Protein AF-W7SGB4-F1 (afdb_monomer)

Solvent-accessible surface area (backbone atoms only — not comparable to full-atom values): 7187 Å² total; per-residue (Å²): 130,78,85,77,80,56,66,70,56,41,54,51,45,32,71,55,77,48,38,93,56,40,69,71,43,96,65,55,67,70,61,50,51,52,56,36,56,78,72,41,92,65,83,78,55,70,71,56,51,54,52,48,53,51,52,51,51,53,50,49,46,51,50,41,53,52,52,46,52,47,54,54,51,40,47,75,70,68,48,50,57,60,58,51,6,59,74,69,73,38,94,38,47,67,52,37,53,50,47,52,54,48,33,57,51,48,53,62,71,64,31,72,92,71,47,98,64,83,81,83,123

Radius of gyration: 18.28 Å; Cα contacts (8 Å, |Δi|>4): 75; chains: 1; bounding box: 38×27×44 Å

Foldseek 3Di:
DPPPDDVVLLVVLCVLPCPPCNSVPPDDSLVSVVVSVVPDPDDDDPVNVVVNVVVVLVVVLVVLVVLLVVVVVCVVVVHDLQVNCVVVVHPGSVRSVVSNVVSVVVNVVSPPVNDPDDDDD

Structure (mmCIF, N/CA/C/O backbone):
data_AF-W7SGB4-F1
#
_entry.id   AF-W7SGB4-F1
#
loop_
_atom_site.group_PDB
_atom_site.id
_atom_site.type_symbol
_atom_site.label_atom_id
_atom_site.label_alt_id
_atom_site.label_comp_id
_atom_site.label_asym_id
_atom_site.label_entity_id
_atom_site.label_seq_id
_atom_site.pdbx_PDB_ins_code
_atom_site.Cartn_x
_atom_site.Cartn_y
_atom_site.Cartn_z
_atom_site.occupancy
_atom_site.B_iso_or_equiv
_atom_site.auth_seq_id
_atom_site.auth_comp_id
_atom_site.auth_asym_id
_atom_site.auth_atom_id
_atom_site.pdbx_PDB_model_num
ATOM 1 N N . MET A 1 1 ? -1.462 -16.522 -4.803 1.00 42.66 1 MET A N 1
ATOM 2 C CA . MET A 1 1 ? -1.151 -16.222 -6.215 1.00 42.66 1 MET A CA 1
ATOM 3 C C . MET A 1 1 ? 0.222 -15.595 -6.228 1.00 42.66 1 MET A C 1
ATOM 5 O O . MET A 1 1 ? 0.397 -14.593 -5.547 1.00 42.66 1 MET A O 1
ATOM 9 N N . ALA A 1 2 ? 1.196 -16.246 -6.864 1.00 44.72 2 ALA A N 1
ATOM 10 C CA . ALA A 1 2 ? 2.531 -15.680 -7.020 1.00 44.72 2 ALA A CA 1
ATOM 11 C C . ALA A 1 2 ? 2.421 -14.323 -7.730 1.00 44.72 2 ALA A C 1
ATOM 13 O O . ALA A 1 2 ? 1.575 -14.175 -8.616 1.00 44.72 2 ALA A O 1
ATOM 14 N N . ASP A 1 3 ? 3.236 -13.346 -7.328 1.00 60.66 3 ASP A N 1
ATOM 15 C CA . ASP A 1 3 ? 3.414 -12.140 -8.135 1.00 60.66 3 ASP A CA 1
ATOM 16 C C . ASP A 1 3 ? 3.910 -12.574 -9.505 1.00 60.66 3 ASP A C 1
ATOM 18 O O . ASP A 1 3 ? 5.028 -13.065 -9.655 1.00 60.66 3 ASP A O 1
ATOM 22 N N . THR A 1 4 ? 3.022 -12.477 -10.487 1.00 75.44 4 THR A N 1
ATOM 23 C CA . THR A 1 4 ? 3.360 -12.770 -11.871 1.00 75.44 4 THR A CA 1
ATOM 24 C C . THR A 1 4 ? 4.240 -11.621 -12.322 1.00 75.44 4 THR A C 1
ATOM 26 O O . THR A 1 4 ? 3.761 -10.498 -12.466 1.00 75.44 4 THR A O 1
ATOM 29 N N . ARG A 1 5 ? 5.542 -11.888 -12.439 1.00 83.19 5 ARG A N 1
ATOM 30 C CA . ARG A 1 5 ? 6.499 -10.901 -12.930 1.00 83.19 5 ARG A CA 1
ATOM 31 C C . ARG A 1 5 ? 6.104 -10.474 -14.338 1.00 83.19 5 ARG A C 1
ATOM 33 O O . ARG A 1 5 ? 5.717 -11.307 -15.153 1.00 83.19 5 ARG A O 1
ATOM 40 N N . ILE A 1 6 ? 6.220 -9.182 -14.606 1.00 87.88 6 ILE A N 1
ATOM 41 C CA . ILE A 1 6 ? 5.903 -8.560 -15.889 1.00 87.88 6 ILE A CA 1
ATOM 42 C C . ILE A 1 6 ? 7.168 -8.577 -16.767 1.00 87.88 6 ILE A C 1
ATOM 44 O O . ILE A 1 6 ? 8.119 -7.863 -16.438 1.00 87.88 6 ILE A O 1
ATOM 48 N N . PRO A 1 7 ? 7.217 -9.342 -17.877 1.00 89.00 7 PRO A N 1
ATOM 49 C CA . PRO A 1 7 ? 8.457 -9.543 -18.635 1.00 89.00 7 PRO A CA 1
ATOM 50 C C . PRO A 1 7 ? 9.073 -8.263 -19.211 1.00 89.00 7 PRO A C 1
ATOM 52 O O . PRO A 1 7 ? 10.292 -8.117 -19.218 1.00 89.00 7 PRO A O 1
ATOM 55 N N . VAL A 1 8 ? 8.248 -7.313 -19.665 1.00 89.31 8 VAL A N 1
ATOM 56 C CA . VAL A 1 8 ? 8.744 -6.038 -20.215 1.00 89.31 8 VAL A CA 1
ATOM 57 C C . VAL A 1 8 ? 9.402 -5.163 -19.145 1.00 89.31 8 VAL A C 1
ATOM 59 O O . VAL A 1 8 ? 10.417 -4.523 -19.412 1.00 89.31 8 VAL A O 1
ATOM 62 N N . VAL A 1 9 ? 8.902 -5.211 -17.905 1.00 89.62 9 VAL A N 1
ATOM 63 C CA . VAL A 1 9 ? 9.541 -4.538 -16.767 1.00 89.62 9 VAL A CA 1
ATOM 64 C C . VAL A 1 9 ? 10.882 -5.201 -16.456 1.00 89.62 9 VAL A C 1
ATOM 66 O O . VAL A 1 9 ? 11.868 -4.500 -16.274 1.00 89.62 9 VAL A O 1
ATOM 69 N N . ASP A 1 10 ? 10.968 -6.534 -16.480 1.00 88.50 10 ASP A N 1
ATOM 70 C CA . ASP A 1 10 ? 12.237 -7.245 -16.258 1.00 88.50 10 ASP A CA 1
ATOM 71 C C . ASP A 1 10 ? 13.295 -6.916 -17.317 1.00 88.50 10 ASP A C 1
ATOM 73 O O . ASP A 1 10 ? 14.464 -6.696 -16.983 1.00 88.50 10 ASP A O 1
ATOM 77 N N . ALA A 1 11 ? 12.894 -6.832 -18.587 1.00 87.75 11 ALA A N 1
ATOM 78 C CA . ALA A 1 11 ? 13.787 -6.433 -19.670 1.00 87.75 11 ALA A CA 1
ATOM 79 C C . ALA A 1 11 ? 14.332 -5.012 -19.453 1.00 87.75 11 ALA A C 1
ATOM 81 O O . ALA A 1 11 ? 15.540 -4.792 -19.554 1.00 87.75 11 ALA A O 1
ATOM 82 N N . TRP A 1 12 ? 13.462 -4.069 -19.081 1.00 89.19 12 TRP A N 1
ATOM 83 C CA . TRP A 1 12 ? 13.864 -2.696 -18.783 1.00 89.19 12 TRP A CA 1
ATOM 84 C C . TRP A 1 12 ? 14.782 -2.603 -17.554 1.00 89.19 12 TRP A C 1
ATOM 86 O O . TRP A 1 12 ? 15.817 -1.942 -17.614 1.00 89.19 12 TRP A O 1
ATOM 96 N N . LEU A 1 13 ? 14.478 -3.330 -16.473 1.00 88.25 13 LEU A N 1
ATOM 97 C CA . LEU A 1 13 ? 15.330 -3.388 -15.280 1.00 88.25 13 LEU A CA 1
ATOM 98 C C . LEU A 1 13 ? 16.728 -3.939 -15.592 1.00 88.25 13 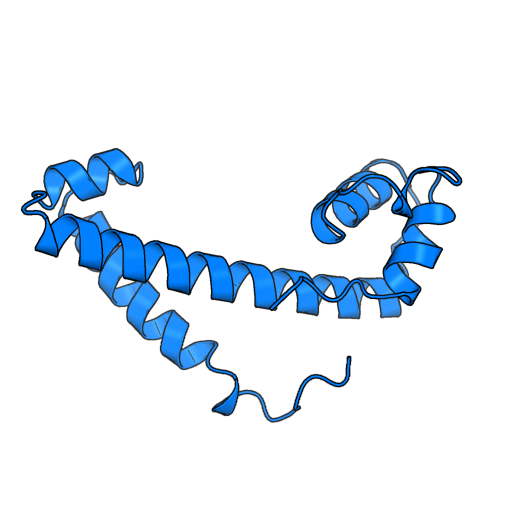LEU A C 1
ATOM 100 O O . LEU A 1 13 ? 17.718 -3.449 -15.053 1.00 88.25 13 LEU A O 1
ATOM 104 N N . THR A 1 14 ? 16.820 -4.934 -16.479 1.00 84.94 14 THR A N 1
ATOM 105 C CA . THR A 1 14 ? 18.107 -5.495 -16.928 1.00 84.94 14 THR A CA 1
ATOM 106 C C . THR A 1 14 ? 18.938 -4.461 -17.682 1.00 84.94 14 THR A C 1
ATOM 108 O O . THR A 1 14 ? 20.151 -4.395 -17.491 1.00 84.94 14 THR A O 1
ATOM 111 N N . ALA A 1 15 ? 18.287 -3.669 -18.539 1.00 83.38 15 ALA A N 1
ATOM 112 C CA . ALA A 1 15 ? 18.936 -2.649 -19.355 1.00 83.38 15 ALA A CA 1
ATOM 113 C C . ALA A 1 15 ? 19.399 -1.433 -18.533 1.00 83.38 15 ALA A C 1
ATOM 115 O O . ALA A 1 15 ? 20.409 -0.830 -18.872 1.00 83.38 15 ALA A O 1
ATOM 116 N N . GLY A 1 16 ? 18.698 -1.096 -17.447 1.00 73.88 16 GLY A N 1
ATOM 117 C CA . GLY A 1 16 ? 19.010 0.027 -16.555 1.00 73.88 16 GLY A CA 1
ATOM 118 C C . GLY A 1 16 ? 20.107 -0.247 -15.518 1.00 73.88 16 GLY A C 1
ATOM 119 O O . GLY A 1 16 ? 19.956 0.150 -14.366 1.00 73.88 16 GLY A O 1
ATOM 120 N N . ASP A 1 17 ? 21.177 -0.951 -15.893 1.00 68.19 17 ASP A N 1
ATOM 121 C CA . ASP A 1 17 ? 22.363 -1.211 -15.057 1.00 68.19 17 ASP A CA 1
ATOM 122 C C . ASP A 1 17 ? 22.159 -2.069 -13.789 1.00 68.19 17 ASP A C 1
ATOM 124 O O . ASP A 1 17 ? 23.044 -2.146 -12.932 1.00 68.19 17 ASP A O 1
ATOM 128 N N . MET A 1 18 ? 21.056 -2.819 -13.667 1.00 64.44 18 MET A N 1
ATOM 129 C CA . MET A 1 18 ? 20.985 -3.904 -12.666 1.00 64.44 18 MET A CA 1
ATOM 130 C C . MET A 1 18 ? 21.807 -5.142 -13.079 1.00 64.44 18 MET A C 1
ATOM 132 O O . MET A 1 18 ? 22.010 -6.060 -12.279 1.00 64.44 18 MET A O 1
ATOM 136 N N . GLY A 1 19 ? 22.300 -5.167 -14.323 1.00 60.03 19 GLY A N 1
ATOM 137 C CA . GLY A 1 19 ? 23.076 -6.263 -14.895 1.00 60.03 19 GLY A CA 1
ATOM 138 C C . GLY A 1 19 ? 22.251 -7.540 -15.121 1.00 60.03 19 GLY A C 1
ATOM 139 O O . GLY A 1 19 ? 21.070 -7.609 -14.773 1.00 60.03 19 GLY A O 1
ATOM 140 N N . PRO A 1 20 ? 22.866 -8.604 -15.670 1.00 56.69 20 PRO A N 1
ATOM 141 C CA . PRO A 1 20 ? 22.178 -9.867 -15.966 1.00 56.69 20 PRO A CA 1
ATOM 142 C C . PRO A 1 20 ? 21.658 -10.600 -14.714 1.00 56.69 20 PRO A C 1
ATOM 144 O O . PRO A 1 20 ? 20.801 -11.474 -14.826 1.00 56.69 20 PRO A O 1
ATOM 147 N N . ALA A 1 21 ? 22.140 -10.233 -13.520 1.00 55.69 21 ALA A N 1
ATOM 148 C CA . ALA A 1 21 ? 21.653 -10.749 -12.240 1.00 55.69 21 ALA A CA 1
ATOM 149 C C . ALA A 1 21 ? 20.440 -9.972 -11.683 1.00 55.69 21 ALA A C 1
ATOM 151 O O . ALA A 1 21 ? 19.771 -10.465 -10.777 1.00 55.69 21 ALA A O 1
ATOM 152 N N . GLY A 1 22 ? 20.126 -8.786 -12.216 1.00 56.56 22 GLY A N 1
ATOM 153 C CA . GLY A 1 22 ? 19.057 -7.906 -11.730 1.00 56.56 22 GLY A CA 1
ATOM 154 C C . GLY A 1 22 ? 17.663 -8.546 -11.690 1.00 56.56 22 GLY A C 1
ATOM 155 O O . GLY A 1 22 ? 17.017 -8.505 -10.644 1.00 56.56 22 GLY A O 1
ATOM 156 N N . PRO A 1 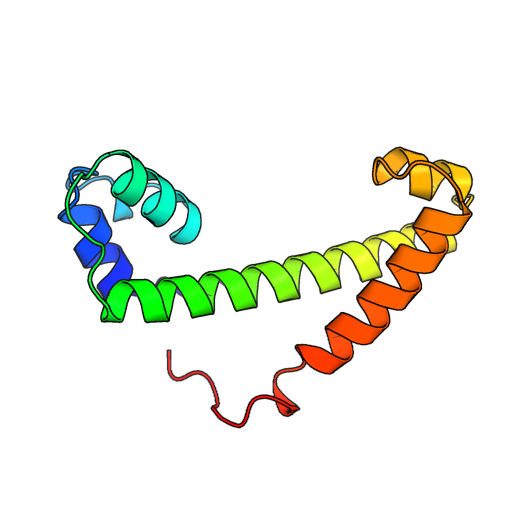23 ? 17.203 -9.203 -12.772 1.00 53.16 23 PRO A N 1
ATOM 157 C CA . PRO A 1 23 ? 15.927 -9.931 -12.783 1.00 53.16 23 PRO A CA 1
ATOM 158 C C . PRO A 1 23 ? 15.955 -11.247 -11.996 1.00 53.16 23 PRO A C 1
ATOM 160 O O . PRO A 1 23 ? 14.902 -11.801 -11.688 1.00 53.16 23 PRO A O 1
ATOM 163 N N . GLN A 1 24 ? 17.153 -11.781 -11.724 1.00 55.56 24 GLN A N 1
ATOM 164 C CA . GLN A 1 24 ? 17.365 -13.056 -11.027 1.00 55.56 24 GLN A CA 1
ATOM 165 C C . GLN A 1 24 ? 17.454 -12.891 -9.507 1.00 55.56 24 GLN A C 1
ATOM 167 O O . GLN A 1 24 ? 17.254 -13.856 -8.766 1.00 55.56 24 GLN A O 1
ATOM 172 N N . MET A 1 25 ? 17.719 -11.677 -9.020 1.00 59.03 25 MET A N 1
ATOM 173 C CA . MET A 1 25 ? 17.455 -11.344 -7.629 1.00 59.03 25 MET A CA 1
ATOM 174 C C . MET A 1 25 ? 15.950 -11.492 -7.403 1.00 59.03 25 MET A C 1
ATOM 176 O O . MET A 1 25 ? 15.151 -10.964 -8.170 1.00 59.03 25 MET A O 1
ATOM 180 N N . GLN A 1 26 ? 15.541 -12.182 -6.337 1.00 69.81 26 GLN A N 1
ATOM 181 C CA . GLN A 1 26 ? 14.135 -12.310 -5.912 1.00 69.81 26 GLN A CA 1
ATOM 182 C C . GLN A 1 26 ? 13.521 -10.963 -5.455 1.00 69.81 26 GLN A C 1
ATOM 184 O O . GLN A 1 26 ? 12.647 -10.923 -4.596 1.00 69.81 26 GLN A O 1
ATOM 189 N N . MET A 1 27 ? 14.019 -9.851 -5.992 1.00 76.75 27 MET A N 1
ATOM 190 C CA . MET A 1 27 ? 13.595 -8.492 -5.735 1.00 76.75 27 MET A CA 1
ATOM 191 C C . MET A 1 27 ? 12.222 -8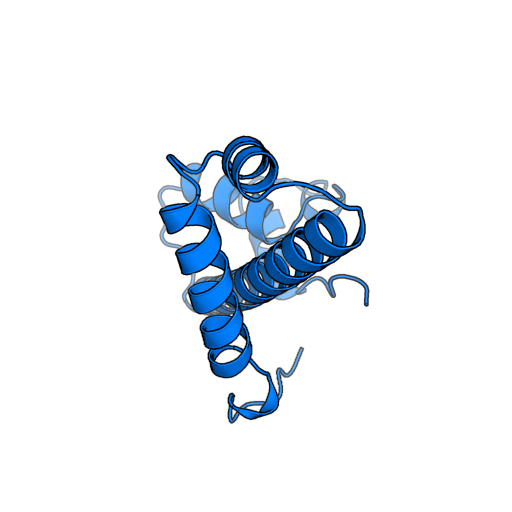.256 -6.361 1.00 76.75 27 MET A C 1
ATOM 193 O O . MET A 1 27 ? 11.943 -8.699 -7.485 1.00 76.75 27 MET A O 1
ATOM 197 N N . ASP A 1 28 ? 11.373 -7.541 -5.626 1.00 86.56 28 ASP A N 1
ATOM 198 C CA . ASP A 1 28 ? 10.107 -7.062 -6.157 1.00 86.56 28 ASP A CA 1
ATOM 199 C C . ASP A 1 28 ? 10.350 -6.117 -7.341 1.00 86.56 28 ASP A C 1
ATOM 201 O O . ASP A 1 28 ? 11.239 -5.266 -7.302 1.00 86.56 28 ASP A O 1
ATOM 205 N N . GLN A 1 29 ? 9.548 -6.238 -8.400 1.00 88.69 29 GLN A N 1
ATOM 206 C CA . GLN A 1 29 ? 9.697 -5.385 -9.580 1.00 88.69 29 GLN A CA 1
ATOM 207 C C . GLN A 1 29 ? 9.488 -3.911 -9.231 1.00 88.69 29 GLN A C 1
ATOM 209 O O . GLN A 1 29 ? 10.191 -3.065 -9.769 1.00 88.69 29 GLN A O 1
ATOM 214 N N . LEU A 1 30 ? 8.586 -3.602 -8.292 1.00 90.69 30 LEU A N 1
ATOM 215 C CA . LEU A 1 30 ? 8.354 -2.226 -7.857 1.00 90.69 30 LEU A CA 1
ATOM 216 C C . LEU A 1 30 ? 9.604 -1.602 -7.212 1.00 90.69 30 LEU A C 1
ATOM 218 O O . LEU A 1 30 ? 9.926 -0.448 -7.497 1.00 90.69 30 LEU A O 1
ATOM 222 N N . ASP A 1 31 ? 10.321 -2.372 -6.391 1.00 89.44 31 ASP A N 1
ATOM 223 C CA . ASP A 1 31 ? 11.570 -1.932 -5.760 1.00 89.44 31 ASP A CA 1
ATOM 224 C C . ASP A 1 31 ? 12.676 -1.744 -6.805 1.00 89.44 31 ASP A C 1
ATOM 226 O O . ASP A 1 31 ? 13.383 -0.735 -6.793 1.00 89.44 31 ASP A O 1
ATOM 230 N N . GLY A 1 32 ? 12.773 -2.669 -7.766 1.00 89.44 32 GLY A N 1
ATOM 231 C CA . GLY A 1 32 ? 13.700 -2.545 -8.889 1.00 89.44 32 GLY A CA 1
ATOM 232 C C . GLY A 1 32 ? 13.444 -1.280 -9.710 1.00 89.44 32 GLY A C 1
ATOM 233 O O . GLY A 1 32 ? 14.386 -0.573 -10.065 1.00 89.44 32 GLY A O 1
ATOM 234 N N . MET A 1 33 ? 12.174 -0.951 -9.968 1.00 91.00 33 MET A N 1
ATOM 235 C CA . MET A 1 33 ? 11.811 0.238 -10.742 1.00 91.00 33 MET A CA 1
ATOM 236 C C . MET A 1 33 ? 12.220 1.526 -10.040 1.00 91.00 33 MET A C 1
ATOM 238 O O . MET A 1 33 ? 12.793 2.411 -10.675 1.00 91.00 33 MET A O 1
ATOM 242 N N . HIS A 1 34 ? 11.999 1.598 -8.727 1.00 90.69 34 HIS A N 1
ATOM 243 C CA . HIS A 1 34 ? 12.469 2.708 -7.906 1.00 90.69 34 HIS A CA 1
ATOM 244 C C . HIS A 1 34 ? 13.995 2.861 -7.992 1.00 90.69 34 HIS A C 1
ATOM 246 O O . HIS A 1 34 ? 14.483 3.954 -8.268 1.00 90.69 34 HIS A O 1
ATOM 252 N N . MET A 1 35 ? 14.750 1.770 -7.839 1.00 88.88 35 MET A N 1
ATOM 253 C CA . MET A 1 35 ? 16.213 1.817 -7.902 1.00 88.88 35 MET A CA 1
ATOM 254 C C . MET A 1 35 ? 16.746 2.292 -9.257 1.00 88.88 35 MET A C 1
ATOM 256 O O . MET A 1 35 ? 17.698 3.069 -9.295 1.00 88.88 35 MET A O 1
ATOM 260 N N . VAL A 1 36 ? 16.161 1.822 -10.361 1.00 89.44 36 VAL A N 1
ATOM 261 C CA . VAL A 1 36 ? 16.579 2.220 -11.714 1.00 89.44 36 VAL A CA 1
ATOM 262 C C . VAL A 1 36 ? 16.239 3.689 -11.980 1.00 89.44 36 VAL A C 1
ATOM 264 O O . VAL A 1 36 ? 17.072 4.409 -12.522 1.00 89.44 36 VAL A O 1
ATOM 267 N N . ALA A 1 37 ? 15.064 4.160 -11.554 1.00 89.94 37 ALA A N 1
ATOM 268 C CA . ALA A 1 37 ? 14.656 5.552 -11.745 1.00 89.94 37 ALA A CA 1
ATOM 269 C C . ALA A 1 37 ? 15.493 6.556 -10.936 1.00 89.94 37 ALA A C 1
ATOM 271 O O . ALA A 1 37 ? 15.796 7.627 -11.441 1.00 89.94 37 ALA A O 1
ATOM 272 N N . GLU A 1 38 ? 15.902 6.219 -9.709 1.00 88.94 38 GLU A N 1
ATOM 273 C CA . GLU A 1 38 ? 16.768 7.094 -8.899 1.00 88.94 38 GLU A CA 1
ATOM 274 C C . GLU A 1 38 ? 18.203 7.178 -9.442 1.00 88.94 38 GLU A C 1
ATOM 276 O O . GLU A 1 38 ? 18.911 8.157 -9.214 1.00 88.94 38 GLU A O 1
ATOM 281 N N . ARG A 1 39 ? 18.662 6.136 -10.147 1.00 86.25 39 ARG A N 1
ATOM 282 C CA . ARG A 1 39 ? 20.024 6.065 -10.699 1.00 86.25 39 ARG A CA 1
ATOM 283 C C . ARG A 1 39 ? 20.142 6.681 -12.087 1.00 86.25 39 ARG A C 1
ATOM 285 O O . ARG A 1 39 ? 21.196 7.221 -12.414 1.00 86.25 39 ARG A O 1
ATOM 292 N N . ASN A 1 40 ? 19.088 6.589 -12.892 1.00 83.25 40 ASN A N 1
ATOM 293 C CA . ASN A 1 40 ? 19.090 7.068 -14.266 1.00 83.25 40 ASN A CA 1
ATOM 294 C C . ASN A 1 40 ? 18.524 8.484 -14.352 1.00 83.25 40 ASN A C 1
ATOM 296 O O . ASN A 1 40 ? 17.412 8.754 -13.916 1.00 83.25 40 ASN A O 1
ATOM 300 N N . ALA A 1 41 ? 19.277 9.386 -14.981 1.00 77.69 41 ALA A N 1
ATOM 301 C CA . ALA A 1 41 ? 18.807 10.741 -15.271 1.00 77.69 41 ALA A CA 1
ATOM 302 C C . ALA A 1 41 ? 17.809 10.790 -16.447 1.00 77.69 41 ALA A C 1
ATOM 304 O O . ALA A 1 41 ? 17.167 11.816 -16.672 1.00 77.69 41 ALA A O 1
ATOM 305 N N . GLU A 1 42 ? 17.701 9.702 -17.216 1.00 87.00 42 GLU A N 1
ATOM 306 C CA . GLU A 1 42 ? 16.774 9.608 -18.340 1.00 87.00 42 GLU A CA 1
ATOM 307 C C . GLU A 1 42 ? 15.336 9.332 -17.870 1.00 87.00 42 GLU A C 1
ATOM 309 O O . GLU A 1 42 ? 15.124 8.535 -16.951 1.00 87.00 42 GLU A O 1
ATOM 314 N N . PRO A 1 43 ? 14.326 9.946 -18.514 1.00 88.38 43 PRO A N 1
ATOM 315 C CA . PRO A 1 43 ? 12.931 9.657 -18.220 1.00 88.38 43 PRO A CA 1
ATOM 316 C C . PRO A 1 43 ? 12.579 8.181 -18.426 1.00 88.38 43 PRO A C 1
ATOM 318 O O . PRO A 1 43 ? 12.997 7.540 -19.390 1.00 88.38 43 PRO A O 1
ATOM 321 N N . CYS A 1 44 ? 11.739 7.658 -17.536 1.00 90.62 44 CYS A N 1
ATOM 322 C CA . CYS A 1 44 ? 11.186 6.317 -17.667 1.00 90.62 44 CYS A CA 1
ATOM 323 C C . CYS A 1 44 ? 10.262 6.237 -18.904 1.00 90.62 44 CYS A C 1
ATOM 325 O O . CYS A 1 44 ? 9.443 7.141 -19.082 1.00 90.62 44 CYS A O 1
ATOM 327 N N . PRO A 1 45 ? 10.346 5.182 -19.740 1.00 93.06 45 PRO A N 1
ATOM 328 C CA . PRO A 1 45 ? 9.440 5.017 -20.876 1.00 93.06 45 PRO A CA 1
ATOM 329 C C . PRO A 1 45 ? 7.967 4.946 -20.444 1.00 93.06 45 PRO A C 1
ATOM 331 O O . PRO A 1 45 ? 7.653 4.324 -19.428 1.00 93.06 45 PRO A O 1
ATOM 334 N N . ASP A 1 46 ? 7.056 5.503 -21.249 1.00 92.94 46 ASP A N 1
ATOM 335 C CA . ASP A 1 46 ? 5.615 5.561 -20.935 1.00 92.94 46 ASP A CA 1
ATOM 336 C C . ASP A 1 46 ? 5.015 4.185 -20.621 1.00 92.94 46 ASP A C 1
ATOM 338 O O . ASP A 1 46 ? 4.282 4.027 -19.647 1.00 92.94 46 ASP A O 1
ATOM 342 N N . GLU A 1 47 ? 5.383 3.160 -21.391 1.00 91.50 47 GLU A N 1
ATOM 343 C CA . GLU A 1 47 ? 4.939 1.783 -21.154 1.00 91.50 47 GLU A CA 1
ATOM 344 C C . GLU A 1 47 ? 5.351 1.283 -19.757 1.00 91.50 47 GLU A C 1
ATOM 346 O O . GLU A 1 47 ? 4.561 0.662 -19.044 1.00 91.50 47 GLU A O 1
ATOM 351 N N . ILE A 1 48 ? 6.565 1.611 -19.308 1.00 93.06 48 ILE A N 1
ATOM 352 C CA . ILE A 1 48 ? 7.045 1.243 -17.973 1.00 93.06 48 ILE A CA 1
ATOM 353 C C . ILE A 1 48 ? 6.285 2.023 -16.898 1.00 93.06 48 ILE A C 1
ATOM 355 O O . ILE A 1 48 ? 5.925 1.435 -15.878 1.00 93.06 48 ILE A O 1
ATOM 359 N N . LEU A 1 49 ? 5.961 3.299 -17.128 1.00 93.19 49 LEU A N 1
ATOM 360 C CA . LEU A 1 49 ? 5.116 4.089 -16.225 1.00 93.19 49 LEU A CA 1
ATOM 361 C C . LEU A 1 49 ? 3.700 3.507 -16.096 1.00 93.19 49 LEU A C 1
ATOM 363 O O . LEU A 1 49 ? 3.137 3.495 -14.996 1.00 93.19 49 LEU A O 1
ATOM 367 N N . GLU A 1 50 ? 3.126 2.977 -17.179 1.00 89.75 50 GLU A N 1
ATOM 368 C CA . GLU A 1 50 ? 1.833 2.292 -17.135 1.00 89.75 50 GLU A CA 1
ATOM 369 C C . GLU A 1 50 ? 1.884 1.051 -16.240 1.00 89.75 50 GLU A C 1
ATOM 371 O O . GLU A 1 50 ? 1.050 0.909 -15.338 1.00 89.75 50 GLU A O 1
ATOM 376 N N . TYR A 1 51 ? 2.887 0.188 -16.420 1.00 89.56 51 TYR A N 1
ATOM 377 C CA . TYR A 1 51 ? 3.073 -0.984 -15.562 1.00 89.56 51 TYR A CA 1
ATOM 378 C C . TYR A 1 51 ? 3.415 -0.610 -14.121 1.00 89.56 51 TYR A C 1
ATOM 380 O O . TYR A 1 51 ? 2.902 -1.234 -13.188 1.00 89.56 51 TYR A O 1
ATOM 388 N N . TRP A 1 52 ? 4.195 0.450 -13.910 1.00 92.50 52 TRP A N 1
ATOM 389 C CA . TRP A 1 52 ? 4.494 0.967 -12.577 1.00 92.50 52 TRP A CA 1
ATOM 390 C C . TRP A 1 52 ? 3.205 1.358 -11.860 1.00 92.50 52 TRP A C 1
ATOM 392 O O . TRP A 1 52 ? 2.945 0.934 -10.730 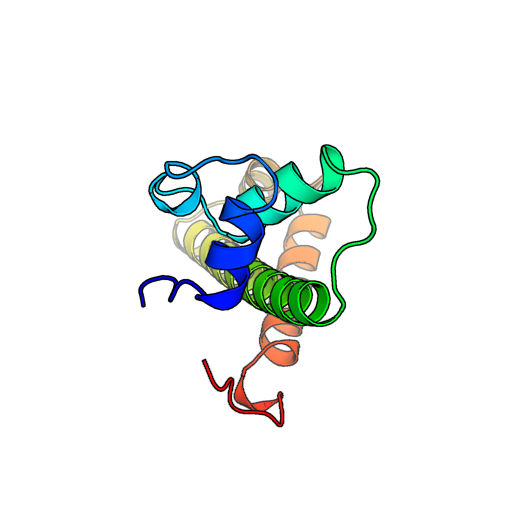1.00 92.50 52 TRP A O 1
ATOM 402 N N . ARG A 1 53 ? 2.337 2.115 -12.538 1.00 89.06 53 ARG A N 1
ATOM 403 C CA . ARG A 1 53 ? 1.033 2.519 -12.007 1.00 89.06 53 ARG A CA 1
ATOM 404 C C . ARG A 1 53 ? 0.178 1.305 -11.632 1.00 89.06 53 ARG A C 1
ATOM 406 O O . ARG A 1 53 ? -0.477 1.334 -10.588 1.00 89.06 53 ARG A O 1
ATOM 413 N N . LEU A 1 54 ? 0.191 0.242 -12.439 1.00 85.94 54 LEU A N 1
ATOM 414 C CA . LEU A 1 54 ? -0.539 -1.003 -12.163 1.00 85.94 54 LEU A CA 1
ATOM 415 C C . LEU A 1 54 ? 0.019 -1.752 -10.943 1.00 85.94 54 LEU A C 1
ATOM 417 O O . LEU A 1 54 ? -0.749 -2.185 -10.077 1.00 85.94 54 LEU A O 1
ATOM 421 N N . LEU A 1 55 ? 1.345 -1.864 -10.833 1.00 88.00 55 LEU A N 1
ATOM 422 C CA . LEU A 1 55 ? 2.006 -2.479 -9.681 1.00 88.00 55 LEU A CA 1
ATOM 423 C C . LEU A 1 55 ? 1.723 -1.690 -8.397 1.00 88.00 55 LEU A C 1
ATOM 425 O O . LEU A 1 55 ? 1.351 -2.283 -7.383 1.00 88.00 55 LEU A O 1
ATOM 429 N N . LEU A 1 56 ? 1.786 -0.355 -8.446 1.00 88.31 56 LEU A N 1
ATOM 430 C CA . LEU A 1 56 ? 1.417 0.516 -7.326 1.00 88.31 56 LEU A CA 1
ATOM 431 C C . LEU A 1 56 ? -0.042 0.326 -6.906 1.00 88.31 56 LEU A C 1
ATOM 433 O O . LEU A 1 56 ? -0.322 0.221 -5.713 1.00 88.31 56 LEU A O 1
ATOM 437 N N . ALA A 1 57 ? -0.975 0.263 -7.859 1.00 84.94 57 ALA A N 1
ATOM 438 C CA . ALA A 1 57 ? -2.386 0.022 -7.563 1.00 84.94 57 ALA A CA 1
ATOM 439 C C . ALA A 1 57 ? -2.591 -1.337 -6.873 1.00 84.94 57 ALA A C 1
ATOM 441 O O . ALA A 1 57 ? -3.254 -1.416 -5.837 1.00 84.94 57 ALA A O 1
ATOM 442 N N . THR A 1 58 ? -1.944 -2.386 -7.384 1.00 84.25 58 THR A N 1
ATOM 443 C CA . THR A 1 58 ? -2.013 -3.740 -6.816 1.00 84.25 58 THR A CA 1
ATOM 444 C C . THR A 1 58 ? -1.418 -3.796 -5.408 1.00 84.25 58 THR A C 1
ATOM 446 O O . THR A 1 58 ? -2.024 -4.361 -4.495 1.00 84.25 58 THR A O 1
ATOM 449 N N . ARG A 1 59 ? -0.250 -3.178 -5.194 1.00 86.44 59 ARG A N 1
ATOM 450 C CA . ARG A 1 59 ? 0.415 -3.107 -3.884 1.00 86.44 59 ARG A CA 1
ATOM 451 C C . ARG A 1 59 ? -0.415 -2.323 -2.874 1.00 86.44 59 ARG A C 1
ATOM 453 O O . ARG A 1 59 ? -0.573 -2.787 -1.747 1.00 86.44 59 ARG A O 1
ATOM 460 N N . ARG A 1 60 ? -1.015 -1.199 -3.280 1.00 86.69 60 ARG A N 1
ATOM 461 C CA . ARG A 1 60 ? -1.941 -0.422 -2.438 1.00 86.69 60 ARG A CA 1
ATOM 462 C C . ARG A 1 60 ? -3.162 -1.242 -2.039 1.00 86.69 60 ARG A C 1
ATOM 464 O O . ARG A 1 60 ? -3.479 -1.283 -0.855 1.00 86.69 60 ARG A O 1
ATOM 471 N N . LEU A 1 61 ? -3.800 -1.940 -2.982 1.00 85.62 61 LEU A N 1
ATOM 472 C CA . LEU A 1 61 ? -4.937 -2.813 -2.676 1.00 85.62 61 LEU A CA 1
ATOM 473 C C . LEU A 1 61 ? -4.543 -3.898 -1.666 1.00 85.62 61 LEU A C 1
ATOM 475 O O . LEU A 1 61 ? -5.231 -4.084 -0.665 1.00 85.62 61 LEU A O 1
ATOM 479 N N . ARG A 1 62 ? -3.413 -4.580 -1.890 1.00 88.50 62 ARG A N 1
ATOM 480 C CA . ARG A 1 62 ? -2.913 -5.599 -0.958 1.00 88.50 62 ARG A CA 1
ATOM 481 C C . ARG A 1 62 ? -2.622 -5.010 0.420 1.00 88.50 62 ARG A C 1
ATOM 483 O O . ARG A 1 62 ? -3.002 -5.625 1.411 1.00 88.50 62 ARG A O 1
ATOM 490 N N . ALA A 1 63 ? -1.983 -3.845 0.503 1.00 90.94 63 ALA A N 1
ATOM 491 C CA . ALA A 1 63 ? -1.706 -3.178 1.774 1.00 90.94 63 ALA A CA 1
ATOM 492 C C . ALA A 1 63 ? -3.005 -2.848 2.523 1.00 90.94 63 ALA A C 1
ATOM 494 O O . ALA A 1 63 ? -3.145 -3.213 3.686 1.00 90.94 63 ALA A O 1
ATOM 495 N N . VAL A 1 64 ? -3.989 -2.265 1.828 1.00 91.94 64 VAL A N 1
ATOM 496 C CA . VAL A 1 64 ? -5.313 -1.953 2.385 1.00 91.94 64 VAL A CA 1
ATOM 497 C C . VAL A 1 64 ? -6.003 -3.212 2.918 1.00 91.94 64 VAL A C 1
ATOM 499 O O . VAL A 1 64 ? -6.476 -3.225 4.053 1.00 91.94 64 VAL A O 1
ATOM 502 N N . GLN A 1 65 ? -6.029 -4.289 2.129 1.00 91.38 65 GLN A N 1
ATOM 503 C CA . GLN A 1 65 ? -6.641 -5.559 2.528 1.00 91.38 65 GLN A CA 1
ATOM 504 C C . GLN A 1 65 ? -5.949 -6.171 3.751 1.00 91.38 65 GLN A C 1
ATOM 506 O O . GLN A 1 65 ? -6.621 -6.586 4.695 1.00 91.38 65 GLN A O 1
ATOM 511 N N . ASN A 1 66 ? -4.615 -6.220 3.752 1.00 95.69 66 ASN A N 1
ATOM 512 C CA . ASN A 1 66 ? -3.853 -6.801 4.856 1.00 95.69 66 ASN A CA 1
ATOM 513 C C . ASN A 1 66 ? -4.008 -5.982 6.140 1.00 95.69 66 ASN A C 1
ATOM 515 O O . ASN A 1 66 ? -4.221 -6.567 7.198 1.00 95.69 66 ASN A O 1
ATOM 519 N N . GLU A 1 67 ? -3.968 -4.651 6.059 1.00 97.44 67 GLU A N 1
ATOM 520 C CA . GLU A 1 67 ? -4.165 -3.786 7.224 1.00 97.44 67 GLU A CA 1
ATOM 521 C C . GLU A 1 67 ? -5.593 -3.915 7.782 1.00 97.44 67 GLU A C 1
ATOM 523 O O . GLU A 1 67 ? -5.778 -4.045 8.993 1.00 97.44 67 GLU A O 1
ATOM 528 N N . HIS A 1 68 ? -6.608 -3.984 6.912 1.00 96.25 68 HIS A N 1
ATOM 529 C CA . HIS A 1 68 ? -7.995 -4.209 7.328 1.00 96.25 68 HIS A CA 1
ATOM 530 C C . HIS A 1 68 ? -8.160 -5.549 8.062 1.00 96.25 68 HIS A C 1
ATOM 532 O O . HIS A 1 68 ? -8.751 -5.610 9.146 1.00 96.25 68 HIS A O 1
ATOM 538 N N . VAL A 1 69 ? -7.599 -6.627 7.502 1.00 96.44 69 VAL A N 1
ATOM 539 C CA . VAL A 1 69 ? -7.626 -7.961 8.118 1.00 96.44 69 VAL A CA 1
ATOM 540 C C . VAL A 1 69 ? -6.847 -7.977 9.432 1.00 96.44 69 VAL A C 1
ATOM 542 O O . VAL A 1 69 ? -7.323 -8.574 10.399 1.00 96.44 69 VAL A O 1
ATOM 545 N N . PHE A 1 70 ? -5.696 -7.305 9.499 1.00 98.12 70 PHE A N 1
ATOM 546 C CA . PHE A 1 70 ? -4.906 -7.175 10.721 1.00 98.12 70 PHE A CA 1
ATOM 547 C C . PHE A 1 70 ? -5.722 -6.540 11.850 1.00 98.12 70 PHE A C 1
ATOM 549 O O . PHE A 1 70 ? -5.833 -7.143 12.917 1.00 98.12 70 PHE A O 1
ATOM 556 N N . ILE A 1 71 ? -6.356 -5.384 11.611 1.00 98.00 71 ILE A N 1
ATOM 557 C CA . ILE A 1 71 ? -7.199 -4.711 12.615 1.00 98.00 71 ILE A CA 1
ATOM 558 C C . ILE A 1 71 ? -8.315 -5.652 13.078 1.00 98.00 71 ILE A C 1
ATOM 560 O O . ILE A 1 71 ? -8.526 -5.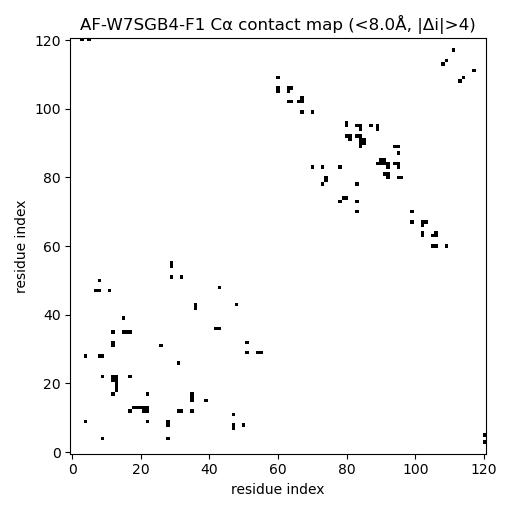832 14.278 1.00 98.00 71 ILE A O 1
ATOM 564 N N . ALA A 1 72 ? -9.003 -6.305 12.139 1.00 97.31 72 ALA A N 1
ATOM 565 C CA . ALA A 1 72 ? -10.089 -7.220 12.465 1.00 97.31 72 ALA A CA 1
ATOM 566 C C . ALA A 1 72 ? -9.615 -8.417 13.318 1.00 97.31 72 ALA A C 1
ATOM 568 O O . ALA A 1 72 ? -10.294 -8.796 14.273 1.00 97.31 72 ALA A O 1
ATOM 569 N N . GLN A 1 73 ? -8.451 -9.000 13.009 1.00 98.44 73 GLN A N 1
ATOM 570 C CA . GLN A 1 73 ? -7.863 -10.093 13.794 1.00 98.44 73 GLN A CA 1
ATOM 571 C C . GLN A 1 73 ? -7.369 -9.636 15.168 1.00 98.44 73 GLN A C 1
ATOM 573 O O . GLN A 1 73 ? -7.577 -10.347 16.152 1.00 98.44 73 GLN A O 1
ATOM 578 N N . ALA A 1 74 ? -6.750 -8.459 15.258 1.00 98.38 74 ALA A N 1
ATOM 579 C CA . ALA A 1 74 ? -6.290 -7.893 16.520 1.00 98.38 74 ALA A CA 1
ATOM 580 C C . ALA A 1 74 ? -7.467 -7.705 17.488 1.00 98.38 74 ALA A C 1
ATOM 582 O O . ALA A 1 74 ? -7.417 -8.183 18.622 1.00 98.38 74 ALA A O 1
ATOM 583 N N . LEU A 1 75 ? -8.564 -7.102 17.017 1.00 98.31 75 LEU A N 1
ATOM 584 C CA . LEU A 1 75 ? -9.774 -6.901 17.820 1.00 98.31 75 LEU A CA 1
ATOM 585 C C . LEU A 1 75 ? -10.417 -8.231 18.239 1.00 98.31 75 LEU A C 1
ATOM 587 O O . LEU A 1 75 ? -10.761 -8.400 19.406 1.00 98.31 75 LEU A O 1
ATOM 591 N N . ARG A 1 76 ? -10.519 -9.211 17.326 1.00 98.44 76 ARG A N 1
ATOM 592 C CA . ARG A 1 76 ? -10.998 -10.570 17.659 1.00 98.44 76 ARG A CA 1
ATOM 593 C C . ARG A 1 76 ? -10.124 -11.279 18.692 1.00 98.44 76 ARG A C 1
ATOM 595 O O . ARG A 1 76 ? -10.630 -12.087 19.459 1.00 98.44 76 ARG A O 1
ATOM 602 N N . SER A 1 77 ? -8.835 -10.956 18.725 1.00 98.44 77 SER A N 1
ATOM 603 C CA . SER A 1 77 ? -7.875 -11.485 19.700 1.00 98.44 77 SER A CA 1
ATOM 604 C C . SER A 1 77 ? -7.864 -10.697 21.017 1.00 98.44 77 SER A C 1
ATOM 606 O O . SER A 1 77 ? -6.967 -10.881 21.837 1.00 98.44 77 SER A O 1
ATOM 608 N N . GLY A 1 78 ? -8.821 -9.786 21.222 1.00 98.50 78 GLY A N 1
ATOM 609 C CA . GLY A 1 78 ? -8.952 -9.003 22.448 1.00 98.50 78 GLY A CA 1
ATOM 610 C C . GLY A 1 78 ? -8.002 -7.809 22.555 1.00 98.50 78 GLY A C 1
ATOM 611 O O . GLY A 1 78 ? -7.837 -7.265 23.647 1.00 98.50 78 GLY A O 1
ATOM 612 N N . TRP A 1 79 ? -7.354 -7.374 21.467 1.00 98.62 79 TRP A N 1
ATOM 613 C CA . TRP A 1 79 ? -6.576 -6.136 21.514 1.00 98.62 79 TRP A CA 1
ATOM 614 C C . TRP A 1 79 ? -7.504 -4.941 21.709 1.00 98.62 79 TRP A C 1
ATOM 616 O O . TRP A 1 79 ? -8.522 -4.805 21.034 1.00 98.62 79 TRP A O 1
ATOM 626 N N . SER A 1 80 ? -7.118 -4.039 22.610 1.00 98.50 80 SER A N 1
ATOM 627 C CA . SER A 1 80 ? -7.779 -2.746 22.726 1.00 98.50 80 SER A CA 1
ATOM 628 C C . SER A 1 80 ? -7.431 -1.863 21.5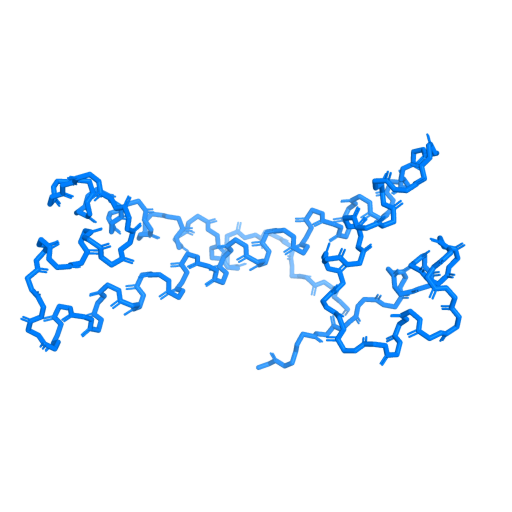29 1.00 98.50 80 SER A C 1
ATOM 630 O O . SER A 1 80 ? -6.348 -1.966 20.947 1.00 98.50 80 SER A O 1
ATOM 632 N N . TRP A 1 81 ? -8.317 -0.922 21.211 1.00 98.38 81 TRP A N 1
ATOM 633 C CA . TRP A 1 81 ? -8.055 0.085 20.184 1.00 98.38 81 TRP A CA 1
ATOM 634 C C . TRP A 1 81 ? -6.776 0.887 20.431 1.00 98.38 81 TRP A C 1
ATOM 636 O O . TRP A 1 81 ? -6.081 1.224 19.482 1.00 98.38 81 TRP A O 1
ATOM 646 N N . ASN A 1 82 ? -6.426 1.139 21.694 1.00 98.50 82 ASN A N 1
ATOM 647 C CA . ASN A 1 82 ? -5.191 1.840 22.037 1.00 98.50 82 ASN A CA 1
ATOM 648 C C . ASN A 1 82 ? -3.946 1.036 21.621 1.00 98.50 82 ASN A C 1
ATOM 650 O O . ASN A 1 82 ? -2.991 1.581 21.076 1.00 98.50 82 ASN A O 1
ATOM 654 N N . ARG A 1 83 ? -3.976 -0.291 21.813 1.00 98.56 83 ARG A N 1
AT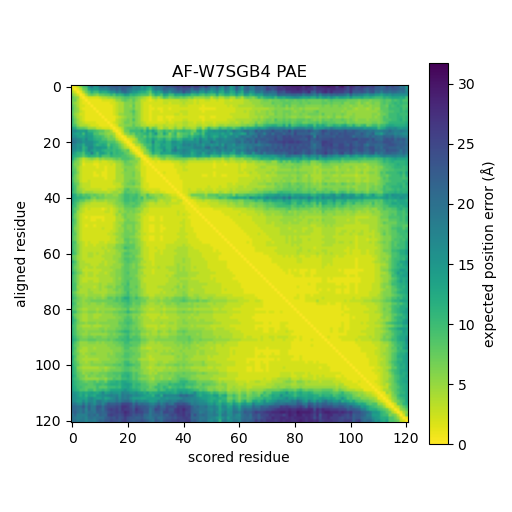OM 655 C CA . ARG A 1 83 ? -2.898 -1.178 21.357 1.00 98.56 83 ARG A CA 1
ATOM 656 C C . ARG A 1 83 ? -2.825 -1.242 19.832 1.00 98.56 83 ARG A C 1
ATOM 658 O O . ARG A 1 83 ? -1.728 -1.262 19.287 1.00 98.56 83 ARG A O 1
ATOM 665 N N . VAL A 1 84 ? -3.975 -1.269 19.155 1.00 98.44 84 VAL A N 1
ATOM 666 C CA . VAL A 1 84 ? -4.038 -1.221 17.684 1.00 98.44 84 VAL A CA 1
ATOM 667 C C . VAL A 1 84 ? -3.445 0.088 17.158 1.00 98.44 84 VAL A C 1
ATOM 669 O O . VAL A 1 84 ? -2.616 0.039 16.256 1.00 98.44 84 VAL A O 1
ATOM 672 N N . ALA A 1 85 ? -3.800 1.234 17.751 1.00 98.25 85 ALA A N 1
ATOM 673 C CA . ALA A 1 85 ? -3.232 2.533 17.392 1.00 98.25 85 ALA A CA 1
ATOM 674 C C . ALA A 1 85 ? -1.702 2.528 17.520 1.00 98.25 85 ALA A C 1
ATOM 676 O O . ALA A 1 85 ? -1.008 2.839 16.555 1.00 98.25 85 ALA A O 1
ATOM 677 N N . GLY A 1 86 ? -1.177 2.056 18.657 1.00 98.31 86 GLY A N 1
ATOM 678 C CA . GLY A 1 86 ? 0.266 1.932 18.867 1.00 98.31 86 GLY A CA 1
ATOM 679 C C . GLY A 1 86 ? 0.957 1.002 17.862 1.00 98.31 86 GLY A C 1
ATOM 680 O O . GLY A 1 86 ? 2.022 1.336 17.354 1.00 98.31 86 GLY A O 1
ATOM 681 N N . ALA A 1 87 ? 0.345 -0.135 17.519 1.00 97.94 87 ALA A N 1
ATOM 682 C CA . ALA A 1 87 ? 0.906 -1.076 16.545 1.00 97.94 87 ALA A CA 1
ATOM 683 C C . ALA A 1 87 ? 0.945 -0.521 15.110 1.00 97.94 87 ALA A C 1
ATOM 685 O O . ALA A 1 87 ? 1.816 -0.902 14.335 1.00 97.94 87 ALA A O 1
ATOM 686 N N . LEU A 1 88 ? 0.013 0.370 14.765 1.00 96.88 88 LEU A N 1
ATOM 687 C CA . LEU A 1 88 ? -0.058 1.027 13.458 1.00 96.88 88 LEU A CA 1
ATOM 688 C C . LEU A 1 88 ? 0.678 2.377 13.418 1.00 96.88 88 LEU A C 1
ATOM 690 O O . LEU A 1 88 ? 0.651 3.047 12.390 1.00 96.88 88 LEU A O 1
ATOM 694 N N . GLY A 1 89 ? 1.308 2.800 14.521 1.00 97.75 89 GLY A N 1
ATOM 695 C CA . GLY A 1 89 ? 1.946 4.116 14.619 1.00 97.75 89 GLY A CA 1
ATOM 696 C C . GLY A 1 89 ? 0.959 5.286 14.514 1.00 97.75 89 GLY A C 1
ATOM 697 O O . GLY A 1 89 ? 1.332 6.368 14.067 1.00 97.75 89 GLY A O 1
ATOM 698 N N . LEU A 1 90 ? -0.305 5.070 14.886 1.00 97.81 90 LEU A N 1
ATOM 699 C CA . LEU A 1 90 ? -1.360 6.082 14.857 1.00 97.81 90 LEU A CA 1
ATOM 700 C C . LEU A 1 90 ? -1.398 6.865 16.179 1.00 97.81 90 LEU A C 1
ATOM 702 O O . LEU A 1 90 ? -1.112 6.293 17.233 1.00 97.81 90 LEU A O 1
ATOM 706 N N . PRO A 1 91 ? -1.772 8.157 16.145 1.00 97.06 91 PRO A N 1
ATOM 707 C CA . PRO A 1 91 ? -1.660 9.037 17.307 1.00 97.06 91 PRO A CA 1
ATOM 708 C C . PRO A 1 91 ? -2.610 8.664 18.451 1.00 97.06 91 PRO A C 1
ATOM 710 O O . PRO A 1 91 ? -2.260 8.848 19.614 1.00 97.06 91 PRO A O 1
ATOM 713 N N . ASP A 1 92 ? -3.802 8.146 18.142 1.00 97.94 92 ASP A N 1
ATOM 714 C CA . ASP A 1 92 ? -4.808 7.798 19.142 1.00 97.94 92 ASP A CA 1
ATOM 715 C C . ASP A 1 92 ? -5.831 6.753 18.643 1.00 97.94 92 ASP A C 1
ATOM 717 O O . ASP A 1 92 ? -5.794 6.260 17.509 1.00 97.94 92 ASP A O 1
ATOM 721 N N . VAL A 1 93 ? -6.766 6.406 19.533 1.00 98.31 93 VAL A N 1
ATOM 722 C CA . VAL A 1 93 ? -7.884 5.486 19.271 1.00 98.31 93 VAL A CA 1
ATOM 723 C C . VAL A 1 93 ? -8.790 5.981 18.143 1.00 98.31 93 VAL A C 1
ATOM 725 O O . VAL A 1 93 ? -9.240 5.170 17.331 1.00 98.31 93 VAL A O 1
ATOM 728 N N . ALA A 1 94 ? -9.064 7.285 18.080 1.00 98.12 94 ALA A N 1
ATOM 729 C CA . ALA A 1 94 ? -9.958 7.848 17.077 1.00 98.12 94 ALA A CA 1
ATOM 730 C C . ALA A 1 94 ? -9.346 7.715 15.675 1.00 98.12 94 ALA 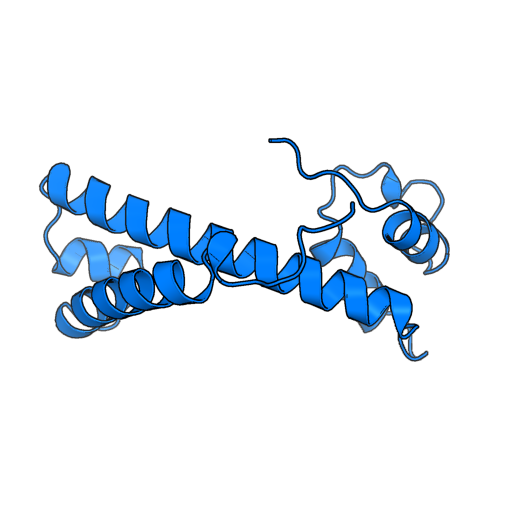A C 1
ATOM 732 O O . ALA A 1 94 ? -10.031 7.289 14.747 1.00 98.12 94 ALA A O 1
ATOM 733 N N . ALA A 1 95 ? -8.044 7.967 15.534 1.00 97.81 95 ALA A N 1
ATOM 734 C CA . ALA A 1 95 ? -7.296 7.762 14.302 1.00 97.81 95 ALA A CA 1
ATOM 735 C C . ALA A 1 95 ? -7.304 6.289 13.864 1.00 97.81 95 ALA A C 1
ATOM 737 O O . ALA A 1 95 ? -7.477 6.007 12.680 1.00 97.81 95 ALA A O 1
ATOM 738 N N . ALA A 1 96 ? -7.191 5.336 14.796 1.00 97.12 96 ALA A N 1
ATOM 739 C CA . ALA A 1 96 ? -7.289 3.908 14.478 1.00 97.12 96 ALA A CA 1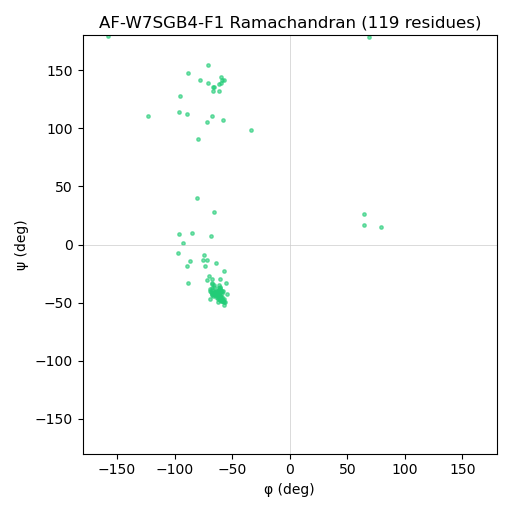
ATOM 740 C C . ALA A 1 96 ? -8.683 3.496 13.974 1.00 97.12 96 ALA A C 1
ATOM 742 O O . ALA A 1 96 ? -8.797 2.748 13.001 1.00 97.12 96 ALA A O 1
ATOM 743 N N . GLN A 1 97 ? -9.747 4.018 14.583 1.00 97.69 97 GLN A N 1
ATOM 744 C CA . GLN A 1 97 ? -11.121 3.773 14.134 1.00 97.69 97 GLN A CA 1
ATOM 745 C C . GLN A 1 97 ? -11.399 4.421 12.771 1.00 97.69 97 GLN A C 1
ATOM 747 O O . GLN A 1 97 ? -11.960 3.782 11.879 1.00 97.69 97 GLN A O 1
ATOM 752 N N . GLN A 1 98 ? -10.948 5.664 12.572 1.00 97.56 98 GLN A N 1
ATOM 753 C CA . GLN A 1 98 ? -11.025 6.351 11.281 1.00 97.56 98 GLN A CA 1
ATOM 754 C C . GLN A 1 98 ? -10.253 5.591 10.201 1.00 97.56 98 GLN A C 1
ATOM 756 O O . GLN A 1 98 ? -10.757 5.424 9.091 1.00 97.56 98 GLN A O 1
ATOM 761 N N . ARG A 1 99 ? -9.067 5.065 10.530 1.00 96.62 99 ARG A N 1
ATOM 762 C CA . ARG A 1 99 ? -8.281 4.232 9.621 1.00 96.62 99 ARG A CA 1
ATOM 763 C C . ARG A 1 99 ? -9.042 2.972 9.225 1.00 96.62 99 ARG A C 1
ATOM 765 O O . ARG A 1 99 ? -9.098 2.668 8.039 1.00 96.62 99 ARG A O 1
ATOM 772 N N . GLN A 1 100 ? -9.692 2.280 10.163 1.00 96.75 100 GLN A N 1
ATOM 773 C CA . GLN A 1 100 ? -10.523 1.115 9.841 1.00 96.75 100 GLN A CA 1
ATOM 774 C C . GLN A 1 100 ? -11.659 1.466 8.863 1.00 96.75 100 GLN A C 1
ATOM 776 O O . GLN A 1 100 ? -11.870 0.738 7.890 1.00 96.75 100 GLN A O 1
ATOM 781 N N . ALA A 1 101 ? -12.364 2.578 9.097 1.00 95.50 101 ALA A N 1
ATOM 782 C CA . ALA A 1 101 ? -13.440 3.041 8.221 1.00 95.50 101 ALA A CA 1
ATOM 783 C C . ALA A 1 101 ? -12.923 3.412 6.820 1.00 95.50 101 ALA A C 1
ATOM 785 O O . ALA A 1 101 ? -13.504 3.007 5.813 1.00 95.50 101 ALA A O 1
ATOM 786 N N . PHE A 1 102 ? -11.791 4.117 6.754 1.00 95.06 102 PHE A N 1
ATOM 787 C CA . PHE A 1 102 ? -11.109 4.443 5.503 1.00 95.06 102 PHE A CA 1
ATOM 788 C C . PHE A 1 102 ? -10.729 3.183 4.717 1.00 95.06 102 PHE A C 1
ATOM 790 O O . PHE A 1 102 ? -11.037 3.081 3.533 1.00 95.06 102 PHE A O 1
ATOM 797 N N . LEU A 1 103 ? -10.114 2.193 5.373 1.00 94.75 103 LEU A N 1
ATOM 798 C CA . LEU A 1 103 ? -9.710 0.939 4.733 1.00 94.75 103 LEU A CA 1
ATOM 799 C C . LEU A 1 103 ? -10.913 0.177 4.160 1.00 94.75 103 LEU A C 1
ATOM 801 O O . LEU A 1 103 ? -10.826 -0.358 3.058 1.00 94.75 103 LEU A O 1
ATOM 805 N N . ALA A 1 104 ? -12.045 0.161 4.870 1.00 91.94 104 ALA A N 1
ATOM 806 C CA . ALA A 1 104 ? -13.273 -0.460 4.376 1.00 91.94 104 ALA A CA 1
ATOM 807 C C . ALA A 1 104 ? -13.799 0.231 3.103 1.00 91.94 104 ALA A C 1
ATOM 809 O O . ALA A 1 104 ? -14.184 -0.448 2.151 1.00 91.94 104 ALA A O 1
ATOM 810 N N . ALA A 1 105 ? -13.765 1.567 3.050 1.00 90.62 105 ALA A N 1
ATOM 811 C CA . ALA A 1 105 ? -14.141 2.323 1.855 1.00 90.62 105 ALA A CA 1
ATOM 812 C C . ALA A 1 105 ? -13.168 2.081 0.686 1.00 90.62 105 ALA A C 1
ATOM 814 O O . ALA A 1 105 ? -13.591 1.856 -0.450 1.00 90.62 105 ALA A O 1
ATOM 815 N N . GLU A 1 106 ? -11.863 2.053 0.961 1.00 88.31 106 GLU A N 1
ATOM 816 C CA . GLU A 1 106 ? -10.836 1.808 -0.053 1.00 88.31 106 GLU A CA 1
ATOM 817 C C . GLU A 1 106 ? -10.912 0.398 -0.647 1.00 88.31 106 GLU A C 1
ATOM 819 O O . GLU A 1 106 ? -10.697 0.235 -1.849 1.00 88.31 106 GLU A O 1
ATOM 824 N N . MET A 1 107 ? -11.273 -0.614 0.150 1.00 86.00 107 MET A N 1
ATOM 825 C CA . MET A 1 107 ? -11.519 -1.970 -0.352 1.00 86.00 107 MET A CA 1
ATOM 826 C C . MET A 1 107 ? -12.650 -2.012 -1.383 1.00 86.00 107 MET A C 1
ATOM 828 O O . MET A 1 107 ? -12.549 -2.756 -2.356 1.00 86.00 107 MET A O 1
ATOM 832 N N . ILE A 1 108 ? -13.703 -1.210 -1.194 1.00 85.19 108 ILE A N 1
ATOM 833 C CA . ILE A 1 108 ? -14.806 -1.090 -2.156 1.00 85.19 108 ILE A CA 1
ATOM 834 C C . ILE A 1 108 ? -14.313 -0.376 -3.416 1.00 85.19 108 ILE A C 1
ATOM 836 O O . ILE A 1 108 ? -14.549 -0.851 -4.528 1.00 85.19 108 ILE A O 1
ATOM 840 N N . ARG A 1 109 ? -13.593 0.741 -3.259 1.00 80.44 109 ARG A N 1
ATOM 841 C CA . ARG A 1 109 ? -13.078 1.534 -4.384 1.00 80.44 109 ARG A CA 1
ATOM 842 C C . ARG A 1 109 ? -12.116 0.741 -5.270 1.00 80.44 109 ARG A C 1
ATOM 844 O O . ARG A 1 109 ? -12.153 0.884 -6.484 1.00 80.44 109 ARG A O 1
ATOM 851 N N . CYS A 1 110 ? -11.262 -0.081 -4.667 1.00 72.25 110 CYS A N 1
ATOM 852 C CA . CYS A 1 110 ? -10.219 -0.836 -5.364 1.00 72.25 110 CYS A CA 1
ATOM 853 C C . CYS A 1 110 ? -10.644 -2.274 -5.714 1.00 72.25 110 CYS A C 1
ATOM 855 O O . CYS A 1 110 ? -9.801 -3.083 -6.102 1.00 72.25 110 CYS A O 1
ATOM 857 N N . HIS A 1 111 ? -11.922 -2.627 -5.537 1.00 68.00 111 HIS A N 1
ATOM 858 C CA . HIS A 1 111 ? -12.402 -3.967 -5.850 1.00 68.00 111 HIS A CA 1
ATOM 859 C C . HIS A 1 111 ? -12.322 -4.226 -7.369 1.00 68.00 111 HIS A C 1
ATOM 861 O O . HIS A 1 111 ? -12.828 -3.409 -8.141 1.00 68.00 111 HIS A O 1
ATOM 867 N N . PRO A 1 112 ? -11.772 -5.368 -7.829 1.00 63.19 112 PRO A N 1
ATOM 868 C CA . PRO A 1 112 ? -11.596 -5.649 -9.258 1.00 63.19 112 PRO A CA 1
ATOM 869 C C . PRO A 1 112 ? -12.882 -5.606 -10.096 1.00 63.19 112 PRO A C 1
ATOM 871 O O . PRO A 1 112 ? -12.808 -5.391 -11.298 1.00 63.19 112 PRO A O 1
ATOM 874 N N . SER A 1 113 ? -14.062 -5.789 -9.489 1.00 66.06 113 SER A N 1
ATOM 875 C CA . SER A 1 113 ? -15.349 -5.661 -10.198 1.00 66.06 113 SER A CA 1
ATOM 876 C C . SER A 1 113 ? -15.726 -4.220 -10.559 1.00 66.06 113 SER A C 1
ATOM 878 O O . SER A 1 113 ? -16.676 -4.027 -11.311 1.00 66.06 113 SER A O 1
ATOM 880 N N . HIS A 1 114 ? -15.044 -3.221 -9.994 1.00 61.78 114 HIS A N 1
ATOM 881 C CA . HIS A 1 114 ? -15.261 -1.802 -10.288 1.00 61.78 114 HIS A CA 1
ATOM 882 C C . HIS A 1 114 ? -14.268 -1.248 -11.320 1.00 61.78 114 HIS A C 1
ATOM 884 O O . HIS A 1 114 ? -14.465 -0.134 -11.798 1.00 61.78 114 HIS A O 1
ATOM 890 N N . ASP A 1 115 ? -13.256 -2.027 -11.715 1.00 56.62 115 ASP A N 1
ATOM 891 C CA . ASP A 1 115 ? -12.354 -1.682 -12.813 1.00 56.62 115 ASP A CA 1
ATOM 892 C C . ASP A 1 115 ? -12.824 -2.365 -14.107 1.00 56.62 115 ASP A C 1
ATOM 894 O O . ASP A 1 115 ? -12.801 -3.587 -14.246 1.00 56.62 115 ASP A O 1
ATOM 898 N N . ALA A 1 116 ? -13.247 -1.567 -15.092 1.00 49.81 116 ALA A N 1
ATOM 899 C CA . ALA A 1 116 ? -13.801 -2.037 -16.368 1.00 49.81 116 ALA A CA 1
ATOM 900 C C . ALA A 1 116 ? -12.778 -2.729 -17.299 1.00 49.81 116 ALA A C 1
ATOM 902 O O . ALA A 1 116 ? -13.092 -3.033 -18.451 1.00 49.81 116 ALA A O 1
ATOM 903 N N . ARG A 1 117 ? -11.546 -2.978 -16.840 1.00 54.75 117 ARG A N 1
ATOM 904 C CA . ARG A 1 117 ? -10.531 -3.723 -17.591 1.00 54.75 117 ARG A CA 1
ATOM 905 C C . ARG A 1 117 ? -10.069 -4.923 -16.767 1.00 54.75 117 ARG A C 1
ATOM 907 O O . ARG A 1 117 ? -9.371 -4.730 -15.775 1.00 54.75 117 ARG A O 1
ATOM 914 N N . PRO A 1 118 ? -10.399 -6.162 -17.176 1.00 47.28 118 PRO A N 1
ATOM 915 C CA . PRO A 1 118 ? -9.766 -7.332 -16.604 1.00 47.28 118 PRO A CA 1
ATOM 916 C C . PRO A 1 118 ? -8.311 -7.294 -17.062 1.00 47.28 118 PRO A C 1
ATOM 918 O O . PRO A 1 118 ? -8.013 -7.397 -18.249 1.00 47.28 118 PRO A O 1
ATOM 921 N N . TRP A 1 119 ? -7.434 -7.036 -16.105 1.00 52.66 119 TRP A N 1
ATOM 922 C CA . TRP A 1 119 ? -5.979 -7.081 -16.166 1.00 52.66 119 TRP A CA 1
ATOM 923 C C . TRP A 1 119 ? -5.512 -8.196 -17.118 1.00 52.66 119 TRP A C 1
ATOM 925 O O . TRP A 1 119 ? -5.505 -9.369 -16.750 1.00 52.66 119 TRP A O 1
ATOM 935 N N . ARG A 1 120 ? -5.174 -7.847 -18.366 1.00 41.25 120 ARG A N 1
ATOM 936 C CA . ARG A 1 120 ? -4.403 -8.732 -19.242 1.00 41.25 120 ARG A CA 1
ATOM 937 C C . ARG A 1 120 ? -2.952 -8.589 -18.802 1.00 41.25 120 ARG A C 1
ATOM 939 O O . ARG A 1 120 ? -2.277 -7.657 -19.228 1.00 41.25 120 ARG A O 1
ATOM 946 N N . LEU A 1 121 ? -2.557 -9.443 -17.865 1.00 45.41 121 LEU A N 1
ATOM 947 C CA . LEU A 1 121 ? -1.182 -9.923 -17.779 1.00 45.41 121 LEU A CA 1
ATOM 948 C C . LEU A 1 121 ? -1.009 -11.029 -18.822 1.00 45.41 121 LEU A C 1
ATOM 950 O O . LEU A 1 121 ? -1.974 -11.815 -18.984 1.00 45.41 121 LEU A O 1
#

Mean predicted aligned error: 7.22 Å

pLDDT: mean 84.45, std 15.42, range [41.25, 98.62]

Sequence (121 aa):
MADTRIPVVDAWLTAGDMGPAGPQMQMDQLDGMHMVAERNAEPCPDEILEYWRLLLATRRLRAVQNEHVFIAQALRSGWSWNRVAGALGLPDVAAAQQRQAFLAAEMIRCHPSHDARPWRL

Secondary structure (DSSP, 8-state):
------HHHHHHHIIIII-TTTTTS---HHHHHHHHHHH--SPPPHHHHHHHHHHHHHHHHHHHHHHHHHHHHHHHTT--HHHHHHHTT-SSHHHHHHHHHHHHHHHHHT-GGGSSS----